Protein AF-A0A7V6BE80-F1 (afdb_monomer_lite)

pLDDT: mean 78.87, std 11.5, range [50.5, 94.31]

Radius of gyration: 25.07 Å; chains: 1; bounding box: 63×34×80 Å

Foldseek 3Di:
DPVVVVVVVVVVVCVVVVVVVVVVVVVVCCVVPPPVNVVLVVLLVVLLVVLQPPWQVVLLLLLVLLVCLVVVLVVCLVVQLVVVVVVDVDDSLVSSLVSSVVSSVVSVVVSVVVVVVCVVPVVPPPPQVPVGRVNSSVSSSSSSVSVVVVVCVSVDDDPQDPVNVVVVVVVCCVPPNDD

Sequence (179 aa):
MSAEVFSNLTKCLTEKSFLSSITALFDEINKVIGWFDLVVIVVIIIGIWRGKKRGMSLELLDLGQWLLIIFLGAATYKSLSYVIANIVPFGTMTLRIISYLLIASFIKLMVTISKNTIGGKIVEGDIFGFFEYYLGMIAGGLRFSCILIFAMAILNAPYYSQEELTKWQQLQQQNFGSI

Secondary structure (DSSP, 8-state):
--HHHHHHHHHHHHHHHHHHHHHHHHHHHHHHS-HHHHHHHHHHHHHHHHHHHH-HHHHHHHHHHHHHHHHHHHHHHHHHHHHHHTT----HHHHHHHHHHHHHHHHHHHHHHHHHHHHHHHTT--S-TTHHHHHHHHHHHHHHHHHHHHHHHHT------HHHHHHHHHHHHHHH---

Structure (mmCIF, N/CA/C/O backbone):
data_AF-A0A7V6BE80-F1
#
_entry.id   AF-A0A7V6BE80-F1
#
loop_
_atom_site.group_PDB
_atom_site.id
_atom_site.type_symbol
_atom_site.label_atom_id
_atom_site.label_alt_id
_atom_site.label_comp_id
_atom_site.label_asym_id
_atom_site.label_entity_id
_atom_site.label_seq_id
_atom_site.pdbx_PDB_ins_code
_atom_site.Cartn_x
_atom_site.Cartn_y
_atom_site.Cartn_z
_atom_site.occupancy
_atom_site.B_iso_or_equiv
_atom_site.auth_seq_id
_atom_site.auth_comp_id
_atom_site.auth_asym_id
_atom_site.auth_atom_id
_atom_site.pdbx_PDB_model_num
ATOM 1 N N . MET A 1 1 ? -21.496 21.648 -51.145 1.00 55.91 1 MET A N 1
ATOM 2 C CA . MET A 1 1 ? -21.843 21.656 -49.705 1.00 55.91 1 MET A CA 1
ATOM 3 C C . MET A 1 1 ? -22.683 20.426 -49.311 1.00 55.91 1 MET A C 1
ATOM 5 O O . MET A 1 1 ? -23.682 20.563 -48.626 1.00 55.91 1 MET A O 1
ATOM 9 N N . SER A 1 2 ? -22.316 19.216 -49.764 1.00 59.44 2 SER A N 1
ATOM 10 C CA . SER A 1 2 ? -23.088 17.975 -49.505 1.00 59.44 2 SER A CA 1
ATOM 11 C C . SER A 1 2 ? -22.212 16.788 -49.076 1.00 59.44 2 SER A C 1
ATOM 13 O O . SER A 1 2 ? -22.723 15.858 -48.463 1.00 59.44 2 SER A O 1
ATOM 15 N N . ALA A 1 3 ? -20.901 16.814 -49.354 1.00 60.53 3 ALA A N 1
ATOM 16 C CA . ALA A 1 3 ? -19.983 15.723 -49.010 1.00 60.53 3 ALA A CA 1
ATOM 17 C C . ALA A 1 3 ? -19.453 15.808 -47.562 1.00 60.53 3 ALA A C 1
ATOM 19 O O . ALA A 1 3 ? -19.334 14.788 -46.887 1.00 60.53 3 ALA A O 1
ATOM 20 N N . GLU A 1 4 ? -19.202 17.015 -47.040 1.00 64.31 4 GLU A N 1
ATOM 21 C CA . GLU A 1 4 ? -18.729 17.205 -45.655 1.00 64.31 4 GLU A CA 1
ATOM 22 C C . GLU A 1 4 ? -19.783 16.835 -44.606 1.00 64.31 4 GLU A C 1
ATOM 24 O O . GLU A 1 4 ? -19.457 16.247 -43.576 1.00 64.31 4 GLU A O 1
ATOM 29 N N . VAL A 1 5 ? -21.060 17.111 -44.883 1.00 67.19 5 VAL A N 1
ATOM 30 C 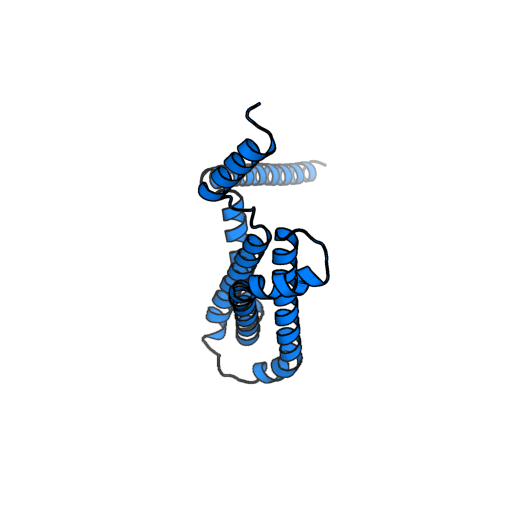CA . VAL A 1 5 ? -22.167 16.781 -43.971 1.00 67.19 5 VAL A CA 1
ATOM 31 C C . VAL A 1 5 ? -22.329 15.261 -43.842 1.00 67.19 5 VAL A C 1
ATOM 33 O O . VAL A 1 5 ? -22.541 14.756 -42.742 1.00 67.19 5 VAL A O 1
ATOM 36 N N . PHE A 1 6 ? -22.140 14.516 -44.936 1.00 57.84 6 PHE A N 1
ATOM 37 C CA . PHE A 1 6 ? -22.255 13.055 -44.946 1.00 57.84 6 PHE A CA 1
ATOM 38 C C . PHE A 1 6 ? -21.089 12.368 -44.212 1.00 57.84 6 PHE A C 1
ATOM 40 O O . PHE A 1 6 ? -21.309 11.405 -43.479 1.00 57.84 6 PHE A O 1
ATOM 47 N N . SER A 1 7 ? -19.871 12.909 -44.348 1.00 63.38 7 SER A N 1
ATOM 48 C CA . SER A 1 7 ? -18.665 12.481 -43.613 1.00 63.38 7 SER A CA 1
ATOM 49 C C . SER A 1 7 ? -18.804 12.681 -42.096 1.00 63.38 7 SER A C 1
ATOM 51 O O . SER A 1 7 ? -18.488 11.790 -41.305 1.00 63.38 7 SER A O 1
ATOM 53 N N . ASN A 1 8 ? -19.349 13.826 -41.675 1.00 61.31 8 ASN A N 1
ATOM 54 C CA . ASN A 1 8 ? -19.579 14.115 -40.259 1.00 61.31 8 ASN A CA 1
ATOM 55 C C . ASN A 1 8 ? -20.727 13.284 -39.662 1.00 61.31 8 ASN A C 1
ATOM 57 O O . ASN A 1 8 ? -20.633 12.852 -38.514 1.00 61.31 8 ASN A O 1
ATOM 61 N N . LEU A 1 9 ? -21.777 12.993 -40.439 1.00 56.75 9 LEU A N 1
ATOM 62 C CA . LEU A 1 9 ? -22.874 12.119 -40.009 1.00 56.75 9 LEU A CA 1
ATOM 63 C C . LEU A 1 9 ? -22.437 10.661 -39.860 1.00 56.75 9 LEU A C 1
ATOM 65 O O . LEU A 1 9 ? -22.805 10.029 -38.873 1.00 56.75 9 LEU A O 1
ATOM 69 N N . THR A 1 10 ? -21.625 10.138 -40.784 1.00 60.22 10 THR A N 1
ATOM 70 C CA . THR A 1 10 ? -21.087 8.774 -40.656 1.00 60.22 10 THR A CA 1
ATOM 71 C C . THR A 1 10 ? -20.193 8.657 -39.431 1.00 60.22 10 THR A C 1
ATOM 73 O O . THR A 1 10 ? -20.452 7.780 -38.620 1.00 60.22 10 THR A O 1
ATOM 76 N N . LYS A 1 11 ? -19.241 9.577 -39.210 1.00 59.97 11 LYS A N 1
ATOM 77 C CA . LYS A 1 11 ? -18.409 9.576 -37.988 1.00 59.97 11 LYS A CA 1
ATOM 78 C C . LYS A 1 11 ? -19.235 9.636 -36.699 1.00 59.97 11 LYS A C 1
ATOM 80 O O . LYS A 1 11 ? -18.963 8.877 -35.773 1.00 59.97 11 LYS A O 1
ATOM 85 N N . CYS A 1 12 ? -20.264 10.485 -36.652 1.00 56.19 12 CYS A N 1
ATOM 86 C CA . CYS A 1 12 ? -21.122 10.626 -35.474 1.00 56.19 12 CYS A CA 1
ATOM 87 C C . CYS A 1 12 ? -21.998 9.380 -35.220 1.00 56.19 12 CYS A C 1
ATOM 89 O O . CYS A 1 12 ? -22.251 9.023 -34.069 1.00 56.19 12 CYS A O 1
ATOM 91 N N . LEU A 1 13 ? -22.435 8.690 -36.280 1.00 59.41 13 LEU A N 1
ATOM 92 C CA . LEU A 1 13 ? -23.211 7.451 -36.176 1.00 59.41 13 LEU A CA 1
ATOM 93 C C . LEU A 1 13 ? -22.355 6.271 -35.707 1.00 59.41 13 LEU A C 1
ATOM 95 O O . LEU A 1 13 ? -22.808 5.528 -34.836 1.00 59.41 13 LEU A O 1
ATOM 99 N N . THR A 1 14 ? -21.123 6.124 -36.207 1.00 64.00 14 THR A N 1
ATOM 100 C CA . THR A 1 14 ? -20.215 5.063 -35.745 1.00 64.00 14 THR A CA 1
ATOM 101 C C . THR A 1 14 ? -19.771 5.287 -34.304 1.00 64.00 14 THR A C 1
ATOM 103 O O . THR A 1 14 ? -19.671 4.330 -33.547 1.00 64.00 14 THR A O 1
ATOM 106 N N . GLU A 1 15 ? -19.541 6.537 -33.893 1.00 66.62 15 GLU A N 1
ATOM 107 C CA . GLU A 1 15 ? -19.168 6.860 -32.513 1.00 66.62 15 GLU A CA 1
ATOM 108 C C . GLU A 1 15 ? -20.321 6.574 -31.541 1.00 66.62 15 GLU A C 1
ATOM 110 O O . GLU A 1 15 ? -20.121 5.890 -30.540 1.00 66.62 15 GLU A O 1
ATOM 115 N N . LYS A 1 16 ? -21.558 6.984 -31.861 1.00 61.59 16 LYS A N 1
ATOM 116 C CA . LYS A 1 16 ? -22.727 6.669 -31.020 1.00 61.59 16 LYS A CA 1
ATOM 117 C C . LYS A 1 16 ? -23.049 5.176 -30.975 1.00 61.59 16 LYS A C 1
ATOM 119 O O . LYS A 1 16 ? -23.357 4.668 -29.897 1.00 61.59 16 LYS A O 1
ATOM 124 N N . SER A 1 17 ? -22.965 4.459 -32.099 1.00 67.12 17 SER A N 1
ATOM 125 C CA . SER A 1 17 ? -23.229 3.014 -32.116 1.00 67.12 17 SER A CA 1
ATOM 126 C C . SER A 1 17 ? -22.159 2.245 -31.338 1.00 67.12 17 SER A C 1
ATOM 128 O O . SER A 1 17 ? -22.483 1.334 -30.575 1.00 67.12 17 SER A O 1
ATOM 130 N N . PHE A 1 18 ? -20.895 2.653 -31.460 1.00 71.25 18 PHE A N 1
ATOM 131 C CA . PHE A 1 18 ? -19.774 2.070 -30.730 1.00 71.25 18 PHE A CA 1
ATOM 132 C C . PHE A 1 18 ? -19.874 2.335 -29.225 1.00 71.25 18 PHE A C 1
ATOM 134 O O . PHE A 1 18 ? -19.768 1.398 -28.438 1.00 71.25 18 PHE A O 1
ATOM 141 N N . LEU A 1 19 ? -20.180 3.573 -28.821 1.00 68.50 19 LEU A N 1
ATOM 142 C CA . LEU A 1 19 ? -20.392 3.922 -27.415 1.00 68.50 19 LEU A CA 1
ATOM 143 C C . LEU A 1 19 ? -21.572 3.150 -26.811 1.00 68.50 19 LEU A C 1
ATOM 145 O O . LEU A 1 19 ? -21.432 2.615 -25.717 1.00 68.50 19 LEU A O 1
ATOM 149 N N . SER A 1 20 ? -22.686 3.006 -27.540 1.00 73.44 20 SER A N 1
ATOM 150 C CA . SER A 1 20 ? -23.841 2.222 -27.070 1.00 73.44 20 SER A CA 1
ATOM 151 C C . SER A 1 20 ? -23.534 0.724 -26.917 1.00 73.44 20 SER A C 1
ATOM 153 O O . SER A 1 20 ? -23.998 0.081 -25.975 1.00 73.44 20 SER A O 1
ATOM 155 N N . SER A 1 21 ? -22.687 0.180 -27.799 1.00 73.31 21 SER A N 1
ATOM 156 C CA . SER A 1 21 ? -22.240 -1.217 -27.744 1.00 73.31 21 SER A CA 1
ATOM 157 C C . SER A 1 21 ? -21.283 -1.446 -26.576 1.00 73.31 21 SER A C 1
ATOM 159 O O . SER A 1 21 ? -21.385 -2.461 -25.895 1.00 73.31 21 SER A O 1
ATOM 161 N N . ILE A 1 22 ? -20.398 -0.482 -26.296 1.00 72.44 22 ILE A N 1
ATOM 162 C CA . ILE A 1 22 ? -19.524 -0.504 -25.118 1.00 72.44 22 ILE A CA 1
ATOM 163 C C . ILE A 1 22 ? -20.345 -0.418 -23.836 1.00 72.44 22 ILE A C 1
ATOM 165 O O . ILE A 1 22 ? -20.069 -1.174 -22.913 1.00 72.44 22 ILE A O 1
ATOM 169 N N . THR A 1 23 ? -21.358 0.452 -23.761 1.00 73.75 23 THR A N 1
ATOM 170 C CA . THR A 1 23 ? -22.195 0.555 -22.556 1.00 73.75 23 THR A CA 1
ATOM 171 C C . THR A 1 23 ? -23.018 -0.705 -22.318 1.00 73.75 23 THR A C 1
ATOM 173 O O . THR A 1 23 ? -23.126 -1.128 -21.175 1.00 73.75 23 THR A O 1
ATOM 176 N N . ALA A 1 24 ? -23.536 -1.348 -23.371 1.00 75.06 24 ALA A N 1
ATOM 177 C CA . ALA A 1 24 ? -24.255 -2.617 -23.246 1.00 75.06 24 ALA A CA 1
ATOM 178 C C . ALA A 1 24 ? -23.327 -3.769 -22.811 1.00 75.06 24 ALA A C 1
ATOM 180 O O . ALA A 1 24 ? -23.681 -4.539 -21.923 1.00 75.06 24 ALA A O 1
ATOM 181 N N . LEU A 1 25 ? -22.109 -3.838 -23.369 1.00 70.69 25 LEU A N 1
ATOM 182 C CA . LEU A 1 25 ? -21.060 -4.758 -22.909 1.00 70.69 25 LEU A CA 1
ATOM 183 C C . LEU A 1 25 ? -20.677 -4.496 -21.450 1.00 70.69 25 LEU A C 1
ATOM 185 O O . LEU A 1 25 ? -20.509 -5.437 -20.683 1.00 70.69 25 LEU A O 1
ATOM 189 N N . PHE A 1 26 ? -20.551 -3.229 -21.056 1.00 70.50 26 PHE A N 1
ATOM 190 C CA . PHE A 1 26 ? -20.215 -2.847 -19.688 1.00 70.50 26 PHE A CA 1
ATOM 191 C C . PHE A 1 26 ? -21.315 -3.247 -18.701 1.00 70.50 26 PHE A C 1
ATOM 193 O O . PHE A 1 26 ? -20.993 -3.677 -17.600 1.00 70.50 26 PHE A O 1
ATOM 200 N N . ASP A 1 27 ? -22.588 -3.153 -19.088 1.00 73.50 27 ASP A N 1
ATOM 201 C CA . ASP A 1 27 ? -23.726 -3.495 -18.228 1.00 73.50 27 ASP A CA 1
ATOM 202 C C . ASP A 1 27 ? -23.910 -5.017 -18.077 1.00 73.50 27 ASP A C 1
ATOM 204 O O . ASP A 1 27 ? -24.158 -5.508 -16.975 1.00 73.50 27 ASP A O 1
ATOM 208 N N . GLU A 1 28 ? -23.686 -5.795 -19.145 1.00 72.81 28 GLU A N 1
ATOM 209 C CA . GLU A 1 28 ? -23.626 -7.261 -19.047 1.00 72.81 28 GLU A CA 1
ATOM 210 C C . GLU A 1 28 ? -22.441 -7.735 -18.204 1.00 72.81 28 GLU A C 1
ATOM 212 O O . GLU A 1 28 ? -22.601 -8.618 -17.356 1.00 72.81 28 GLU A O 1
ATOM 217 N N . ILE A 1 29 ? -21.267 -7.117 -18.380 1.00 64.81 29 ILE A N 1
ATOM 218 C CA . ILE A 1 29 ? -20.101 -7.400 -17.543 1.00 64.81 29 ILE A CA 1
ATOM 219 C C . ILE A 1 29 ? -20.409 -7.019 -16.096 1.00 64.81 29 ILE A C 1
ATOM 221 O O . ILE A 1 29 ? -20.212 -7.860 -15.236 1.00 64.81 29 ILE A O 1
ATOM 225 N N . ASN A 1 30 ? -20.978 -5.840 -15.814 1.00 69.44 30 ASN A N 1
ATOM 226 C CA . ASN A 1 30 ? -21.315 -5.391 -14.455 1.00 69.44 30 ASN A CA 1
ATOM 227 C C . ASN A 1 30 ? -22.291 -6.338 -13.726 1.00 69.44 30 ASN A C 1
ATOM 229 O O . ASN A 1 30 ? -22.276 -6.452 -12.499 1.00 69.44 30 ASN A O 1
ATOM 233 N N . LYS A 1 31 ? -23.148 -7.031 -14.485 1.00 69.31 31 LYS A N 1
ATOM 234 C CA . LYS A 1 31 ? -24.127 -7.988 -13.958 1.00 69.31 31 LYS A CA 1
ATOM 235 C C . LYS A 1 31 ? -23.503 -9.327 -13.545 1.00 69.31 31 LYS A C 1
ATOM 237 O O . LYS A 1 31 ? -24.048 -9.995 -12.669 1.00 69.31 31 LYS A O 1
ATOM 242 N N . VAL A 1 32 ? -22.384 -9.717 -14.159 1.00 70.62 32 VAL A N 1
ATOM 243 C CA . VAL A 1 32 ? -21.648 -10.966 -13.864 1.00 70.62 32 VAL A CA 1
ATOM 244 C C . VAL A 1 32 ? -20.433 -10.709 -12.961 1.00 70.62 32 VAL A C 1
ATOM 246 O O . VAL A 1 32 ? -20.145 -11.483 -12.053 1.00 70.62 32 VAL A O 1
ATOM 249 N N . ILE A 1 33 ? -19.745 -9.600 -13.205 1.00 68.06 33 ILE A N 1
ATOM 250 C CA . ILE A 1 33 ? -18.520 -9.091 -12.589 1.00 68.06 33 ILE A CA 1
ATOM 251 C C . ILE A 1 33 ? -18.896 -7.733 -12.007 1.00 68.06 33 ILE A C 1
ATOM 253 O O . ILE A 1 33 ? -19.091 -6.777 -12.747 1.00 68.06 33 ILE A O 1
ATOM 257 N N . GLY A 1 34 ? -19.032 -7.624 -10.685 1.00 81.88 34 GLY A N 1
ATOM 258 C CA . GLY A 1 34 ? -19.372 -6.336 -10.075 1.00 81.88 34 GLY A CA 1
ATOM 259 C C . GLY A 1 34 ? -18.378 -5.241 -10.489 1.00 81.88 34 GLY A C 1
ATOM 260 O O . GLY A 1 34 ? -17.195 -5.518 -10.679 1.00 81.88 34 GLY A O 1
ATOM 261 N N . TRP A 1 35 ? -18.833 -3.989 -10.592 1.00 81.25 35 TRP A N 1
ATOM 262 C CA . TRP A 1 35 ? -18.008 -2.834 -10.991 1.00 81.25 35 TRP A CA 1
ATOM 263 C C . TRP A 1 35 ? -16.629 -2.758 -10.302 1.00 81.25 35 TRP A C 1
ATOM 265 O O . TRP A 1 35 ? -15.662 -2.289 -10.900 1.00 81.25 35 TRP A O 1
ATOM 275 N N . PHE A 1 36 ? -16.522 -3.237 -9.058 1.00 81.06 36 PHE A N 1
ATOM 276 C CA . PHE A 1 36 ? -15.268 -3.323 -8.311 1.00 81.06 36 PHE A CA 1
ATOM 277 C C . PHE A 1 36 ? -14.245 -4.263 -8.968 1.00 81.06 36 PHE A C 1
ATOM 279 O O . PHE A 1 36 ? -13.077 -3.904 -9.093 1.00 81.06 36 PHE A O 1
ATOM 286 N N . ASP A 1 37 ? -14.675 -5.436 -9.432 1.00 85.12 37 ASP A N 1
ATOM 287 C CA . ASP A 1 37 ? -13.803 -6.419 -10.082 1.00 85.12 37 ASP A CA 1
ATOM 288 C C . ASP A 1 37 ? -13.313 -5.907 -11.450 1.00 85.12 37 ASP A C 1
ATOM 290 O O . ASP A 1 37 ? -12.140 -6.041 -11.800 1.00 85.12 37 ASP A O 1
ATOM 294 N N . LEU A 1 38 ? -14.152 -5.146 -12.165 1.00 86.06 38 LEU A N 1
ATOM 295 C CA . LEU A 1 38 ? -13.727 -4.433 -13.374 1.00 86.06 38 LEU A CA 1
ATOM 296 C C . LEU A 1 38 ? -12.603 -3.425 -13.081 1.00 86.06 38 LEU A C 1
ATOM 298 O O . LEU A 1 38 ? -11.612 -3.370 -13.814 1.00 86.06 38 LEU A O 1
ATOM 302 N N . VAL A 1 39 ? -12.717 -2.651 -11.995 1.00 87.31 39 VAL A N 1
ATOM 303 C CA . VAL A 1 39 ? -11.655 -1.724 -11.564 1.00 87.31 39 VAL A CA 1
ATOM 304 C C . VAL A 1 39 ? -10.369 -2.485 -11.237 1.00 87.31 39 VAL A C 1
ATOM 306 O O . VAL A 1 39 ? -9.295 -2.064 -11.668 1.00 87.31 39 VAL A O 1
ATOM 309 N N . VAL A 1 40 ? -10.460 -3.614 -10.531 1.00 87.75 40 VAL A N 1
ATOM 310 C CA . VAL A 1 40 ? -9.304 -4.465 -10.207 1.00 87.75 40 VAL A CA 1
ATOM 311 C C . VAL A 1 40 ? -8.589 -4.920 -11.481 1.00 87.75 40 VAL A C 1
ATOM 313 O O . VAL A 1 40 ? -7.375 -4.730 -11.600 1.00 87.75 40 VAL A O 1
ATOM 316 N N . ILE A 1 41 ? -9.328 -5.439 -12.464 1.00 89.31 41 ILE A N 1
ATOM 317 C CA . ILE A 1 41 ? -8.773 -5.895 -13.745 1.00 89.31 41 ILE A CA 1
ATOM 318 C C . ILE A 1 41 ? -8.070 -4.746 -14.478 1.00 89.31 41 ILE A C 1
ATOM 320 O O . ILE A 1 41 ? -6.918 -4.889 -14.895 1.00 89.31 41 ILE A O 1
ATOM 324 N N . VAL A 1 42 ? -8.722 -3.586 -14.600 1.00 91.00 42 VAL A N 1
ATOM 325 C CA . VAL A 1 42 ? -8.147 -2.408 -15.273 1.00 91.00 42 VAL A CA 1
ATOM 326 C C . VAL A 1 42 ? -6.853 -1.964 -14.592 1.00 91.00 42 VAL A C 1
ATOM 328 O O . VAL A 1 42 ? -5.849 -1.712 -15.262 1.00 91.00 42 VAL A O 1
ATOM 331 N N . VAL A 1 43 ? -6.841 -1.908 -13.261 1.00 90.69 43 VAL A N 1
ATOM 332 C CA . VAL A 1 43 ? -5.669 -1.501 -12.480 1.00 90.69 43 VAL A CA 1
ATOM 333 C C . VAL A 1 43 ? -4.507 -2.488 -12.655 1.00 90.69 43 VAL A C 1
ATOM 335 O O . VAL A 1 43 ? -3.363 -2.054 -12.819 1.00 90.69 43 VAL A O 1
ATOM 338 N N . ILE A 1 44 ? -4.777 -3.796 -12.702 1.00 90.56 44 ILE A N 1
ATOM 339 C CA . ILE A 1 44 ? -3.754 -4.824 -12.957 1.00 90.56 44 ILE A CA 1
ATOM 340 C C . ILE A 1 44 ? -3.187 -4.696 -14.377 1.00 90.56 44 ILE A C 1
ATOM 342 O O . ILE A 1 44 ? -1.966 -4.714 -14.545 1.00 90.56 44 ILE A O 1
ATOM 346 N N . ILE A 1 45 ? -4.036 -4.508 -15.395 1.00 91.19 45 ILE A N 1
ATOM 347 C CA . ILE A 1 45 ? -3.595 -4.325 -16.791 1.00 91.19 45 ILE A CA 1
ATOM 348 C C . ILE A 1 45 ? -2.687 -3.095 -16.912 1.00 91.19 45 ILE A C 1
ATOM 350 O O . ILE A 1 45 ? -1.617 -3.166 -17.526 1.00 91.19 45 ILE A O 1
ATOM 354 N N . ILE A 1 46 ? -3.066 -1.977 -16.282 1.00 90.12 46 ILE A N 1
ATOM 355 C CA . ILE A 1 46 ? -2.234 -0.767 -16.222 1.00 90.12 46 ILE A CA 1
ATOM 356 C C . ILE A 1 46 ? -0.890 -1.072 -15.548 1.00 90.12 46 ILE A C 1
ATOM 358 O O . ILE A 1 46 ? 0.153 -0.604 -16.015 1.00 90.12 46 ILE A O 1
ATOM 362 N N . GLY A 1 47 ? -0.895 -1.878 -14.484 1.00 86.50 47 GLY A N 1
ATOM 363 C CA . GLY A 1 47 ? 0.314 -2.300 -13.786 1.00 86.50 47 GLY A CA 1
ATOM 364 C C . GLY A 1 47 ? 1.272 -3.107 -14.652 1.00 86.50 47 GLY A C 1
ATOM 365 O O . GLY A 1 47 ? 2.460 -2.785 -14.709 1.00 86.50 47 GLY A O 1
ATOM 366 N N . ILE A 1 48 ? 0.756 -4.084 -15.396 1.00 87.62 48 ILE A N 1
ATOM 367 C CA . ILE A 1 48 ? 1.538 -4.892 -16.342 1.00 87.62 48 ILE A CA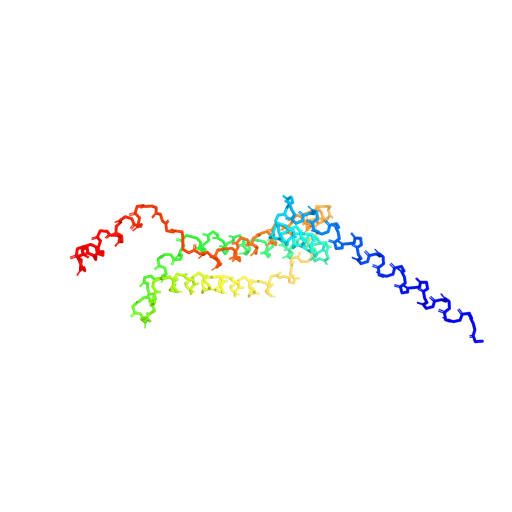 1
ATOM 368 C C . ILE A 1 48 ? 2.131 -3.999 -17.439 1.00 87.62 48 ILE A C 1
ATOM 370 O O . ILE A 1 48 ? 3.324 -4.079 -17.748 1.00 87.62 48 ILE A O 1
ATOM 374 N N . TRP A 1 49 ? 1.325 -3.094 -18.004 1.00 86.38 49 TRP A N 1
ATOM 375 C CA . TRP A 1 49 ? 1.780 -2.225 -19.089 1.00 86.38 49 TRP A CA 1
ATOM 376 C C . TRP A 1 49 ? 2.836 -1.213 -18.636 1.00 86.38 49 TRP A C 1
ATOM 378 O O . TRP A 1 49 ? 3.785 -0.924 -19.372 1.00 86.38 49 TRP A O 1
ATOM 388 N N . ARG A 1 50 ? 2.709 -0.698 -17.408 1.00 83.62 50 ARG A N 1
ATOM 389 C CA . ARG A 1 50 ? 3.711 0.181 -16.799 1.00 83.62 50 ARG A CA 1
ATOM 390 C C . ARG A 1 50 ? 4.998 -0.577 -16.467 1.00 83.62 50 ARG A C 1
ATOM 392 O O . ARG A 1 50 ? 6.074 -0.045 -16.741 1.00 83.62 50 ARG A O 1
ATOM 399 N N . GLY A 1 51 ? 4.888 -1.808 -15.957 1.00 81.38 51 GLY A N 1
ATOM 400 C CA . GLY A 1 51 ? 6.026 -2.673 -15.625 1.00 81.38 51 GLY A CA 1
ATOM 401 C C . GLY A 1 51 ? 6.923 -2.969 -16.828 1.00 81.38 51 GLY A C 1
ATOM 402 O O . GLY A 1 51 ? 8.146 -2.950 -16.714 1.00 81.38 51 GLY A O 1
ATOM 403 N N . LYS A 1 52 ? 6.334 -3.087 -18.025 1.00 80.75 52 LYS A N 1
ATOM 404 C CA . LYS A 1 52 ? 7.074 -3.243 -19.288 1.00 80.75 52 LYS A CA 1
ATOM 405 C C . LYS A 1 52 ? 8.055 -2.094 -19.588 1.00 80.75 52 LYS A C 1
ATOM 407 O O . LYS A 1 52 ? 9.039 -2.314 -20.284 1.00 80.75 52 LYS A O 1
ATOM 412 N N . LYS A 1 53 ? 7.790 -0.862 -19.131 1.00 74.25 53 LYS A N 1
ATOM 413 C CA . LYS A 1 53 ? 8.562 0.335 -19.533 1.00 74.25 53 LYS A CA 1
ATOM 414 C C . LYS A 1 53 ? 9.703 0.716 -18.583 1.00 74.25 53 LYS A C 1
ATOM 416 O O . LYS A 1 53 ? 10.494 1.579 -18.941 1.00 74.25 53 LYS A O 1
ATOM 421 N N . ARG A 1 54 ? 9.756 0.158 -17.368 1.00 69.50 54 ARG A N 1
ATOM 422 C CA . ARG A 1 54 ? 10.629 0.643 -16.279 1.00 69.50 54 ARG A CA 1
ATOM 423 C C . ARG A 1 54 ? 11.806 -0.273 -15.920 1.00 69.50 54 ARG A C 1
ATOM 425 O O . ARG A 1 54 ? 12.611 0.125 -15.084 1.00 69.50 54 ARG A O 1
ATOM 432 N N . GLY A 1 55 ? 11.933 -1.436 -16.563 1.00 69.44 55 GLY A N 1
ATOM 433 C CA . GLY A 1 55 ? 12.985 -2.420 -16.269 1.00 69.44 55 GLY A CA 1
ATOM 434 C C . GLY A 1 55 ? 12.744 -3.175 -14.954 1.00 69.44 55 GLY A C 1
ATOM 435 O O . GLY A 1 55 ? 12.017 -2.713 -14.069 1.00 69.44 55 GLY A O 1
ATOM 436 N N . MET A 1 56 ? 13.334 -4.364 -14.815 1.00 71.50 56 MET A N 1
ATOM 437 C CA . MET A 1 56 ? 13.045 -5.273 -13.694 1.00 71.50 56 MET A CA 1
ATOM 438 C C . MET A 1 56 ? 13.541 -4.737 -12.352 1.00 71.50 56 MET A C 1
ATOM 440 O O . MET A 1 56 ? 12.817 -4.791 -11.358 1.00 71.50 56 MET A O 1
ATOM 444 N N . SER A 1 57 ? 14.764 -4.211 -12.310 1.00 72.38 57 SER A N 1
ATOM 445 C CA . SER A 1 57 ? 15.425 -3.839 -11.056 1.00 72.38 57 SER A CA 1
ATOM 446 C C . SER A 1 57 ? 14.687 -2.733 -10.300 1.00 72.38 57 SER A C 1
ATOM 448 O O . SER A 1 57 ? 14.586 -2.764 -9.072 1.00 72.38 57 SER A O 1
ATOM 450 N N . LEU A 1 58 ? 14.112 -1.769 -11.023 1.00 75.69 58 LEU A N 1
ATOM 451 C CA . LEU A 1 58 ? 13.357 -0.676 -10.413 1.00 75.69 58 LEU A CA 1
ATOM 452 C C . LEU A 1 58 ? 11.974 -1.126 -9.929 1.00 75.69 58 LEU A C 1
ATOM 454 O O . LEU A 1 58 ? 11.546 -0.706 -8.845 1.00 75.69 58 LEU A O 1
ATOM 458 N N . GLU A 1 59 ? 11.297 -1.981 -10.701 1.00 81.75 59 GLU A N 1
ATOM 459 C CA . GLU A 1 59 ? 9.972 -2.500 -10.350 1.00 81.75 59 GLU A CA 1
ATOM 460 C C . GLU A 1 59 ? 10.034 -3.528 -9.215 1.00 81.75 59 GLU A C 1
ATOM 462 O O . GLU A 1 59 ? 9.182 -3.487 -8.332 1.00 81.75 59 GLU A O 1
ATOM 467 N N . LEU A 1 60 ? 11.062 -4.382 -9.149 1.00 81.81 60 LEU A N 1
ATOM 468 C CA . LEU A 1 60 ? 11.221 -5.353 -8.060 1.00 81.81 60 LEU A CA 1
ATOM 469 C C . LEU A 1 60 ? 11.440 -4.662 -6.708 1.00 81.81 60 LEU A C 1
ATOM 471 O O . LEU A 1 60 ? 10.868 -5.072 -5.699 1.00 81.81 60 LEU A O 1
ATOM 475 N N . LEU A 1 61 ? 12.215 -3.575 -6.689 1.00 82.88 61 LEU A N 1
ATOM 476 C CA . LEU A 1 61 ? 12.437 -2.789 -5.475 1.00 82.88 61 LEU A CA 1
ATOM 477 C C . LEU A 1 61 ? 11.150 -2.060 -5.045 1.00 82.88 61 LEU A C 1
ATOM 479 O O . LEU A 1 61 ? 10.834 -2.000 -3.860 1.00 82.88 61 LEU A O 1
ATOM 483 N N . ASP A 1 62 ? 10.362 -1.549 -6.002 1.00 86.44 62 ASP A N 1
ATOM 484 C CA . ASP A 1 62 ? 9.034 -0.987 -5.695 1.00 86.44 62 ASP A CA 1
ATOM 485 C C . ASP A 1 62 ? 8.062 -2.061 -5.180 1.00 86.44 62 ASP A C 1
ATOM 487 O O . ASP A 1 62 ? 7.315 -1.811 -4.236 1.00 86.44 62 ASP A O 1
ATOM 491 N N . LEU A 1 63 ? 8.065 -3.256 -5.768 1.00 89.06 63 LEU A N 1
ATOM 492 C CA . LEU A 1 63 ? 7.240 -4.375 -5.320 1.00 89.06 63 LEU A CA 1
ATOM 493 C C . LEU A 1 63 ? 7.610 -4.805 -3.900 1.00 89.06 63 LEU A C 1
ATOM 495 O O . LEU A 1 63 ? 6.724 -4.952 -3.060 1.00 89.06 63 LEU A O 1
ATOM 499 N N . GLY A 1 64 ? 8.907 -4.948 -3.614 1.00 88.75 64 GLY A N 1
ATOM 500 C CA . GLY A 1 64 ? 9.402 -5.285 -2.282 1.00 88.75 64 GLY A CA 1
ATOM 501 C C . GLY A 1 64 ? 8.963 -4.258 -1.241 1.00 88.75 64 GLY A C 1
ATOM 502 O O . GLY A 1 64 ? 8.499 -4.631 -0.168 1.00 88.75 64 GLY A O 1
ATOM 503 N N . GLN A 1 65 ? 9.007 -2.969 -1.588 1.00 91.06 65 GLN A N 1
ATOM 504 C CA . GLN A 1 65 ? 8.482 -1.902 -0.738 1.00 91.06 65 GLN A CA 1
ATOM 505 C C . GLN A 1 65 ? 6.988 -2.079 -0.443 1.00 91.06 65 GLN A C 1
ATOM 507 O O . GLN A 1 65 ? 6.584 -1.985 0.714 1.00 91.06 65 GLN A O 1
ATOM 512 N N . TRP A 1 66 ? 6.160 -2.316 -1.464 1.00 93.38 66 TRP A N 1
ATOM 513 C CA . TRP A 1 66 ? 4.714 -2.483 -1.279 1.00 93.38 66 TRP A CA 1
ATOM 514 C C . TRP A 1 66 ? 4.363 -3.734 -0.471 1.00 93.38 66 TRP A C 1
ATOM 516 O O . TRP A 1 66 ? 3.494 -3.662 0.396 1.00 93.38 66 TRP A O 1
ATOM 526 N N . LEU A 1 67 ? 5.073 -4.845 -0.680 1.00 92.31 67 LEU A N 1
ATOM 527 C CA . LEU A 1 67 ? 4.936 -6.034 0.162 1.00 92.31 67 LEU A CA 1
ATOM 528 C C . LEU A 1 67 ? 5.298 -5.724 1.616 1.00 92.31 67 LEU A C 1
ATOM 530 O O . LEU A 1 67 ? 4.536 -6.064 2.520 1.00 92.31 67 LEU A O 1
ATOM 534 N N . LEU A 1 68 ? 6.415 -5.031 1.849 1.00 92.75 68 LEU A N 1
ATOM 535 C CA . LEU A 1 68 ? 6.851 -4.646 3.192 1.00 92.75 68 LEU A CA 1
ATOM 536 C C . LEU A 1 68 ? 5.799 -3.762 3.875 1.00 92.75 68 LEU A C 1
ATOM 538 O O . LEU A 1 68 ? 5.479 -3.993 5.037 1.00 92.75 68 LEU A O 1
ATOM 542 N N . ILE A 1 69 ? 5.194 -2.817 3.148 1.00 92.25 69 ILE A N 1
ATOM 543 C CA . ILE A 1 69 ? 4.088 -1.994 3.660 1.00 92.25 69 ILE A CA 1
ATOM 544 C C . ILE A 1 69 ? 2.910 -2.863 4.112 1.00 92.25 69 ILE A C 1
ATOM 546 O O . ILE A 1 69 ? 2.398 -2.647 5.208 1.00 92.25 69 ILE A O 1
ATOM 550 N N . ILE A 1 70 ? 2.492 -3.852 3.317 1.00 91.25 70 ILE A N 1
ATOM 551 C CA . ILE A 1 70 ? 1.368 -4.726 3.681 1.00 91.25 70 ILE A CA 1
ATOM 552 C C . ILE A 1 70 ? 1.709 -5.560 4.917 1.00 91.25 70 ILE A C 1
ATOM 554 O O . ILE A 1 70 ? 0.963 -5.524 5.894 1.00 91.25 70 ILE A O 1
ATOM 558 N N . PHE A 1 71 ? 2.833 -6.279 4.898 1.00 92.38 71 PHE A N 1
ATOM 559 C CA . PHE A 1 71 ? 3.209 -7.184 5.985 1.00 92.38 71 PHE A CA 1
ATOM 560 C C . PHE A 1 71 ? 3.511 -6.437 7.284 1.00 92.38 71 PHE A C 1
ATOM 562 O O . PHE A 1 71 ? 2.964 -6.769 8.336 1.00 92.38 71 PHE A O 1
ATOM 569 N N . LEU A 1 72 ? 4.351 -5.402 7.222 1.00 91.44 72 LEU A N 1
ATOM 570 C CA . LEU A 1 72 ? 4.731 -4.641 8.407 1.00 91.44 72 LEU A CA 1
ATOM 571 C C . LEU A 1 72 ? 3.562 -3.797 8.908 1.00 91.44 72 LEU A C 1
ATOM 573 O O . LEU A 1 72 ? 3.332 -3.734 10.114 1.00 91.44 72 LEU A O 1
ATOM 577 N N . GLY A 1 73 ? 2.787 -3.210 7.993 1.00 87.44 73 GLY A N 1
ATOM 578 C CA . GLY A 1 73 ? 1.562 -2.500 8.323 1.00 87.44 73 GLY A CA 1
ATOM 579 C C . GLY A 1 73 ? 0.588 -3.401 9.075 1.00 87.44 73 GLY A C 1
ATOM 580 O O . GLY A 1 73 ? 0.143 -3.016 10.149 1.00 87.44 73 GLY A O 1
ATOM 581 N N . ALA A 1 74 ? 0.330 -4.618 8.584 1.00 87.31 74 ALA A N 1
ATOM 582 C CA . ALA A 1 74 ? -0.550 -5.592 9.234 1.00 87.31 74 ALA A CA 1
ATOM 583 C C . ALA A 1 74 ? -0.011 -6.110 10.582 1.00 87.31 74 ALA A C 1
ATOM 585 O O . ALA A 1 74 ? -0.792 -6.375 11.490 1.00 87.31 74 ALA A O 1
ATOM 586 N N . ALA A 1 75 ? 1.305 -6.228 10.757 1.00 89.31 75 ALA A N 1
ATOM 587 C CA . ALA A 1 75 ? 1.879 -6.684 12.024 1.00 89.31 75 ALA A CA 1
ATOM 588 C C . ALA A 1 75 ? 1.907 -5.585 13.104 1.00 89.31 75 ALA A C 1
ATOM 590 O O . ALA A 1 75 ? 1.710 -5.863 14.287 1.00 89.31 75 ALA A O 1
ATOM 591 N N . THR A 1 76 ? 2.159 -4.331 12.717 1.00 88.44 76 THR A N 1
ATOM 592 C CA . THR A 1 76 ? 2.532 -3.266 13.668 1.00 88.44 76 THR A CA 1
ATOM 593 C C . THR A 1 76 ? 1.445 -2.222 13.922 1.00 88.44 76 THR A C 1
ATOM 595 O O . THR A 1 76 ? 1.531 -1.514 14.930 1.00 88.44 76 THR A O 1
ATOM 598 N N . TYR A 1 77 ? 0.381 -2.154 13.105 1.00 85.44 77 TYR A N 1
ATOM 599 C CA . TYR A 1 77 ? -0.664 -1.126 13.250 1.00 85.44 77 TYR A CA 1
ATOM 600 C C . TYR A 1 77 ? -1.286 -1.088 14.653 1.00 85.44 77 TYR A C 1
ATOM 602 O O . TYR A 1 77 ? -1.548 -0.011 15.189 1.00 85.44 77 TYR A O 1
ATOM 610 N N . LYS A 1 78 ? -1.499 -2.259 15.272 1.00 84.62 78 LYS A N 1
ATOM 611 C CA . LYS A 1 78 ? -2.118 -2.359 16.597 1.00 84.62 78 LYS A CA 1
ATOM 612 C C . LYS A 1 78 ? -1.212 -1.765 17.675 1.00 84.62 78 LYS A C 1
ATOM 614 O O . LYS A 1 78 ? -1.672 -0.942 18.459 1.00 84.62 78 LYS A O 1
ATOM 619 N N . SER A 1 79 ? 0.066 -2.146 17.682 1.00 89.81 79 SER A N 1
ATOM 620 C CA . SER A 1 79 ? 1.048 -1.650 18.655 1.00 89.81 79 SER A CA 1
ATOM 621 C C . SER A 1 79 ? 1.220 -0.135 18.544 1.00 89.81 79 SER A C 1
ATOM 623 O O . SER A 1 79 ? 1.112 0.571 19.546 1.00 89.81 79 SER A O 1
ATOM 625 N N . LEU A 1 80 ? 1.373 0.374 17.319 1.00 87.69 80 LEU A N 1
ATOM 626 C CA . LEU A 1 80 ? 1.566 1.801 17.085 1.00 87.69 80 LEU A CA 1
ATOM 627 C C . LEU A 1 80 ? 0.338 2.626 17.503 1.00 87.69 80 LEU A C 1
ATOM 629 O O . LEU A 1 80 ? 0.491 3.693 18.094 1.00 87.69 80 LEU A O 1
ATOM 633 N N . SER A 1 81 ? -0.877 2.105 17.293 1.00 86.94 81 SER A N 1
ATOM 634 C CA . SER A 1 81 ? -2.105 2.819 17.665 1.00 86.94 81 SER A CA 1
ATOM 635 C C . SER A 1 81 ? -2.227 3.101 19.165 1.00 86.94 81 SER A C 1
ATOM 637 O O . SER A 1 81 ? -2.727 4.161 19.536 1.00 86.94 81 SER A O 1
ATOM 639 N N . TYR A 1 82 ? -1.714 2.218 20.031 1.00 86.25 82 TYR A N 1
ATOM 640 C CA . TYR A 1 82 ? -1.709 2.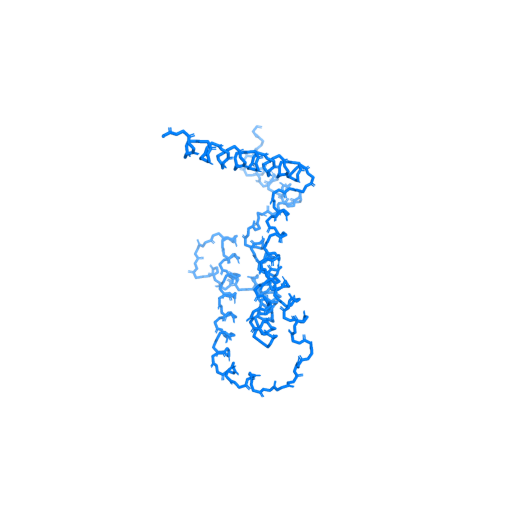443 21.481 1.00 86.25 82 TYR A CA 1
ATOM 641 C C . TYR A 1 82 ? -0.754 3.559 21.897 1.00 86.25 82 TYR A C 1
ATOM 643 O O . TYR A 1 82 ? -1.061 4.318 22.811 1.00 86.25 82 TYR A O 1
ATOM 651 N N . VAL A 1 83 ? 0.389 3.685 21.217 1.00 90.12 83 VAL A N 1
ATOM 652 C CA . VAL A 1 83 ? 1.349 4.762 21.488 1.00 90.12 83 VAL A CA 1
ATOM 653 C C . VAL A 1 83 ? 0.742 6.112 21.105 1.00 90.12 83 VAL A C 1
ATOM 655 O O . VAL A 1 83 ? 0.816 7.059 21.885 1.00 90.12 83 VAL A O 1
ATOM 658 N N . ILE A 1 84 ? 0.080 6.188 19.945 1.00 88.38 84 ILE A N 1
ATOM 659 C CA . ILE A 1 84 ? -0.546 7.426 19.454 1.00 88.38 84 ILE A CA 1
ATOM 660 C C . ILE A 1 84 ? -1.767 7.820 20.302 1.00 88.38 84 ILE A C 1
ATOM 662 O O . ILE A 1 84 ? -2.000 9.011 20.513 1.00 88.38 84 ILE A O 1
ATOM 666 N N . ALA A 1 85 ? -2.511 6.847 20.842 1.00 88.94 85 ALA A N 1
ATOM 667 C CA . ALA A 1 85 ? -3.690 7.099 21.676 1.00 88.94 85 ALA A CA 1
ATOM 668 C C . ALA A 1 85 ? -3.397 7.956 22.923 1.00 88.94 85 ALA A C 1
ATOM 670 O O . ALA A 1 85 ? -4.283 8.662 23.394 1.00 88.94 85 ALA A O 1
ATOM 671 N N . ASN A 1 86 ? -2.161 7.935 23.435 1.00 87.50 86 ASN A N 1
ATOM 672 C CA . ASN A 1 86 ? -1.760 8.752 24.587 1.00 87.50 86 ASN A CA 1
ATOM 673 C C . ASN A 1 86 ? -1.482 10.221 24.231 1.00 87.50 86 ASN A C 1
ATOM 675 O O . ASN A 1 86 ? -1.380 11.058 25.122 1.00 87.50 86 ASN A O 1
ATOM 679 N N . ILE A 1 87 ? -1.317 10.532 22.942 1.00 89.06 87 ILE A N 1
ATOM 680 C CA . ILE A 1 87 ? -0.948 11.867 22.452 1.00 89.06 87 ILE A CA 1
ATOM 681 C C . ILE A 1 87 ? -2.172 12.575 21.868 1.00 89.06 87 ILE A C 1
ATOM 683 O O . ILE A 1 87 ? -2.303 13.791 22.002 1.00 89.06 87 ILE A O 1
ATOM 687 N N . VAL A 1 88 ? -3.067 11.828 21.211 1.00 88.94 88 VAL A N 1
ATOM 688 C CA . VAL A 1 88 ? -4.186 12.405 20.461 1.00 88.94 88 VAL A CA 1
ATOM 689 C C . VAL A 1 88 ? -5.513 11.741 20.844 1.00 88.94 88 VAL A C 1
ATOM 691 O O . VAL A 1 88 ? -5.645 10.525 20.681 1.00 88.94 88 VAL A O 1
ATOM 694 N N . PRO A 1 89 ? -6.531 12.508 21.282 1.00 84.44 89 PRO A N 1
ATOM 695 C CA . PRO A 1 89 ? -7.822 11.973 21.717 1.00 84.44 89 PRO A CA 1
ATOM 696 C C . PRO A 1 89 ? -8.754 11.678 20.526 1.00 84.44 89 PRO A C 1
ATOM 698 O O . PRO A 1 89 ? -9.858 12.211 20.432 1.00 84.44 89 PRO A O 1
ATOM 701 N N . PHE A 1 90 ? -8.312 10.845 19.582 1.00 83.75 90 PHE A N 1
ATOM 702 C CA . PHE A 1 90 ? -9.149 10.374 18.475 1.00 83.75 90 PHE A CA 1
ATOM 703 C C . PHE A 1 90 ? -9.782 9.010 18.769 1.00 83.75 90 PHE A C 1
ATOM 705 O O . PHE A 1 90 ? -9.298 8.232 19.588 1.00 83.75 90 PHE A O 1
ATOM 712 N N . GLY A 1 91 ? -10.863 8.697 18.047 1.00 81.81 91 GLY A N 1
ATOM 713 C CA . GLY A 1 91 ? -11.489 7.378 18.090 1.00 81.81 91 GLY A CA 1
ATOM 714 C C . GLY A 1 91 ? -10.514 6.264 17.693 1.00 81.81 91 GLY A C 1
ATOM 715 O O . GLY A 1 91 ? -9.653 6.435 16.826 1.00 81.81 91 GLY A O 1
ATOM 716 N N . THR A 1 92 ? -10.675 5.090 18.303 1.00 79.69 92 THR A N 1
ATOM 717 C CA . THR A 1 92 ? -9.782 3.933 18.115 1.00 79.69 92 THR A CA 1
ATOM 718 C C . THR A 1 92 ? -9.689 3.469 16.657 1.00 79.69 92 THR A C 1
ATOM 720 O O . THR A 1 92 ? -8.629 3.019 16.227 1.00 79.69 92 THR A O 1
ATOM 723 N N . MET A 1 93 ? -10.765 3.612 15.875 1.00 81.06 93 MET A N 1
ATOM 724 C CA . MET A 1 93 ? -10.781 3.289 14.441 1.00 81.06 93 MET A CA 1
ATOM 725 C C . MET A 1 93 ? -9.888 4.239 13.637 1.00 81.06 93 MET A C 1
ATOM 727 O O . MET A 1 93 ? -9.002 3.790 12.910 1.00 81.06 93 MET A O 1
ATOM 731 N N . THR A 1 94 ? -10.059 5.549 13.827 1.00 84.88 94 THR A N 1
ATOM 732 C CA . THR A 1 94 ? -9.257 6.576 13.152 1.00 84.88 94 THR A CA 1
ATOM 733 C C . THR A 1 94 ? -7.777 6.434 13.502 1.00 84.88 94 THR A C 1
ATOM 735 O O . THR A 1 94 ? -6.926 6.507 12.619 1.00 84.88 94 THR A O 1
ATOM 738 N N . LEU A 1 95 ? -7.456 6.143 14.768 1.00 87.62 95 LEU A N 1
ATOM 739 C CA . LEU A 1 95 ? -6.078 5.917 15.215 1.00 87.62 95 LEU A CA 1
ATOM 740 C C . LEU A 1 95 ? -5.412 4.721 14.525 1.00 87.62 95 LEU A C 1
ATOM 742 O O . LEU A 1 95 ? -4.232 4.800 14.183 1.00 87.62 95 LEU A O 1
ATOM 746 N N . ARG A 1 96 ? -6.139 3.624 14.277 1.00 87.38 96 ARG A N 1
ATOM 747 C CA . ARG A 1 96 ? -5.608 2.473 13.522 1.00 87.38 96 ARG A CA 1
ATOM 748 C C . ARG A 1 96 ? -5.304 2.837 12.069 1.00 87.38 96 ARG A C 1
ATOM 750 O O . ARG A 1 96 ? -4.230 2.483 11.586 1.00 87.38 96 ARG A O 1
ATOM 757 N N . ILE A 1 97 ? -6.193 3.580 11.404 1.00 88.81 97 ILE A N 1
ATOM 758 C CA . ILE A 1 97 ? -5.978 4.048 10.023 1.00 88.81 97 ILE A CA 1
ATOM 759 C C . ILE A 1 97 ? -4.765 4.987 9.967 1.00 88.81 97 ILE A C 1
ATOM 761 O O . ILE A 1 97 ? -3.865 4.779 9.156 1.00 88.81 97 ILE A O 1
ATOM 765 N N . ILE A 1 98 ? -4.691 5.969 10.873 1.00 90.12 98 ILE A N 1
ATOM 766 C CA . ILE A 1 98 ? -3.558 6.903 10.967 1.00 90.12 98 ILE A CA 1
ATOM 767 C C . ILE A 1 98 ? -2.245 6.148 11.204 1.00 90.12 98 ILE A C 1
ATOM 769 O O . ILE A 1 98 ? -1.251 6.431 10.541 1.00 90.12 98 ILE A O 1
ATOM 773 N N . SER A 1 99 ? -2.239 5.161 12.105 1.00 90.25 99 SER A N 1
ATOM 774 C CA . SER A 1 99 ? -1.049 4.352 12.402 1.00 90.25 99 SER A CA 1
ATOM 775 C C . SER A 1 99 ? -0.564 3.600 11.165 1.00 90.25 99 SER A C 1
ATOM 777 O O . SER A 1 99 ? 0.621 3.630 10.840 1.00 90.25 99 SER A O 1
ATOM 779 N N . TYR A 1 100 ? -1.489 2.966 10.443 1.00 90.62 100 TYR A N 1
ATOM 780 C CA . TYR A 1 100 ? -1.186 2.238 9.215 1.00 90.62 100 TYR A CA 1
ATOM 781 C C . TYR A 1 100 ? -0.629 3.163 8.119 1.00 90.62 100 TYR A C 1
ATOM 783 O O . TYR A 1 100 ? 0.379 2.841 7.489 1.00 90.62 100 TYR A O 1
ATOM 791 N N . LEU A 1 101 ? -1.218 4.352 7.944 1.00 92.25 101 LEU A N 1
ATOM 792 C CA . LEU A 1 101 ? -0.721 5.372 7.014 1.00 92.25 101 LEU A CA 1
ATOM 793 C C . LEU A 1 101 ? 0.665 5.899 7.400 1.00 92.25 101 LEU A C 1
ATOM 795 O O . LEU A 1 101 ? 1.501 6.117 6.522 1.00 92.25 101 LEU A O 1
ATOM 799 N N . LEU A 1 102 ? 0.931 6.079 8.694 1.00 92.56 102 LEU A N 1
ATOM 800 C CA . LEU A 1 102 ? 2.223 6.545 9.193 1.00 92.56 102 LEU A CA 1
ATOM 801 C C . LEU A 1 102 ? 3.320 5.513 8.901 1.00 92.56 102 LEU A C 1
ATOM 803 O O . LEU A 1 102 ? 4.363 5.877 8.362 1.00 92.56 102 LEU A O 1
ATOM 807 N N . ILE A 1 103 ? 3.056 4.226 9.152 1.00 91.94 103 ILE A N 1
ATOM 808 C CA . ILE A 1 103 ? 3.975 3.123 8.820 1.00 91.94 103 ILE A CA 1
ATOM 809 C C . ILE A 1 103 ? 4.233 3.070 7.311 1.00 91.94 103 ILE A C 1
ATOM 811 O O . ILE A 1 103 ? 5.384 3.012 6.879 1.00 91.94 103 ILE A O 1
ATOM 815 N N . ALA A 1 104 ? 3.174 3.135 6.500 1.00 92.19 104 ALA A N 1
ATOM 816 C CA . ALA A 1 104 ? 3.291 3.107 5.046 1.00 92.19 104 ALA A CA 1
ATOM 817 C C . ALA A 1 104 ? 4.122 4.285 4.512 1.00 92.19 104 ALA A C 1
ATOM 819 O O . ALA A 1 104 ? 4.989 4.101 3.654 1.00 92.19 104 ALA A O 1
ATOM 820 N N . SER A 1 105 ? 3.893 5.485 5.053 1.00 93.81 105 SER A N 1
ATOM 821 C CA . SER A 1 105 ? 4.659 6.692 4.739 1.00 93.81 105 SER A CA 1
ATOM 822 C C . SER A 1 105 ? 6.129 6.544 5.135 1.00 93.81 105 SER A C 1
ATOM 824 O O . SER A 1 105 ? 7.014 6.787 4.316 1.00 93.81 105 SER A O 1
ATOM 826 N N . PHE A 1 106 ? 6.397 6.054 6.348 1.00 94.31 106 PHE A N 1
ATOM 827 C CA . PHE A 1 106 ? 7.748 5.837 6.858 1.00 94.31 106 PHE A CA 1
ATOM 828 C C . PHE A 1 106 ? 8.546 4.848 5.995 1.00 94.31 106 PHE A C 1
ATOM 830 O O . PHE A 1 106 ? 9.648 5.170 5.553 1.00 94.31 106 PHE A O 1
ATOM 837 N N . ILE A 1 107 ? 7.973 3.682 5.675 1.00 92.75 107 ILE A N 1
ATOM 838 C CA . ILE A 1 107 ? 8.613 2.682 4.804 1.00 92.75 107 ILE A CA 1
ATOM 839 C C . ILE A 1 107 ? 8.862 3.263 3.413 1.00 92.75 107 ILE A C 1
ATOM 841 O O . ILE A 1 107 ? 9.952 3.113 2.861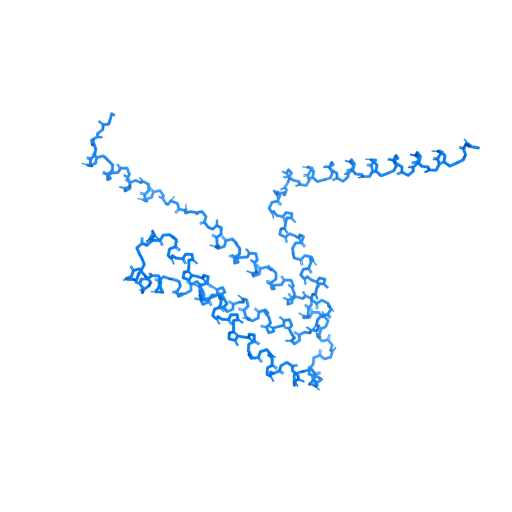 1.00 92.75 107 ILE A O 1
ATOM 845 N N . LYS A 1 108 ? 7.863 3.943 2.836 1.00 91.12 108 LYS A N 1
ATOM 846 C CA . LYS A 1 108 ? 7.989 4.554 1.511 1.00 91.12 108 LYS A CA 1
ATOM 847 C C . LYS A 1 108 ? 9.107 5.586 1.479 1.00 91.12 108 LYS A C 1
ATOM 849 O O . LYS A 1 108 ? 9.861 5.617 0.509 1.00 91.12 108 LYS A O 1
ATOM 854 N N . LEU A 1 109 ? 9.233 6.399 2.522 1.00 92.75 109 LEU A N 1
ATOM 855 C CA . LEU A 1 109 ? 10.287 7.397 2.640 1.00 92.75 109 LEU A CA 1
ATOM 856 C C . LEU A 1 109 ? 11.661 6.724 2.753 1.00 92.75 109 LEU A C 1
ATOM 858 O O . LEU A 1 109 ? 12.550 7.053 1.970 1.00 92.75 109 LEU A O 1
ATOM 862 N N . MET A 1 110 ? 11.805 5.731 3.636 1.00 90.88 110 MET A N 1
ATOM 863 C CA . MET A 1 110 ? 13.043 4.957 3.791 1.00 90.88 110 MET A CA 1
ATOM 864 C C . MET A 1 110 ? 13.495 4.336 2.465 1.00 90.88 110 MET A C 1
ATOM 866 O O . MET A 1 110 ? 14.626 4.553 2.032 1.00 90.88 110 MET A O 1
ATOM 870 N N . VAL A 1 111 ? 12.593 3.637 1.768 1.00 88.56 111 VAL A N 1
ATOM 871 C CA . VAL A 1 111 ? 12.928 3.006 0.488 1.00 88.56 111 VAL A CA 1
ATOM 872 C C . VAL A 1 111 ? 13.200 4.039 -0.599 1.00 88.56 111 VAL A C 1
ATOM 874 O O . VAL A 1 111 ? 14.116 3.835 -1.384 1.00 88.56 111 VAL A O 1
ATOM 877 N N . THR A 1 112 ? 12.475 5.159 -0.646 1.00 88.12 112 THR A N 1
ATOM 878 C CA . THR A 1 112 ? 12.723 6.225 -1.637 1.00 88.12 112 THR A CA 1
ATOM 879 C C . THR A 1 112 ? 14.125 6.819 -1.484 1.00 88.12 112 THR A C 1
ATOM 881 O O . THR A 1 112 ? 14.796 7.062 -2.485 1.00 88.12 112 THR A O 1
ATOM 884 N N . ILE A 1 113 ? 14.603 6.998 -0.248 1.00 88.25 113 ILE A N 1
ATOM 885 C CA . ILE A 1 113 ? 15.975 7.455 0.009 1.00 88.25 113 ILE A CA 1
ATOM 886 C C . ILE A 1 113 ? 16.987 6.414 -0.489 1.00 88.25 113 ILE A C 1
ATOM 888 O O . ILE A 1 113 ? 17.901 6.767 -1.232 1.00 88.25 113 ILE A O 1
ATOM 892 N N . SER A 1 114 ? 16.804 5.128 -0.164 1.00 84.88 114 SER A N 1
ATOM 893 C CA . SER A 1 114 ? 17.669 4.046 -0.674 1.00 84.88 114 SER A CA 1
ATOM 894 C C . SER A 1 114 ? 17.647 3.964 -2.208 1.00 84.88 114 SER A C 1
ATOM 896 O O . SER A 1 114 ? 18.694 3.833 -2.840 1.00 84.88 114 SER A O 1
ATOM 898 N N . LYS A 1 115 ? 16.452 4.153 -2.781 1.00 80.44 115 LYS A N 1
ATOM 899 C CA . LYS A 1 115 ? 16.127 4.556 -4.156 1.00 80.44 115 LYS A CA 1
ATOM 900 C C . LYS A 1 115 ? 17.209 5.360 -4.838 1.00 80.44 115 LYS A C 1
ATOM 902 O O . LYS A 1 115 ? 17.892 4.923 -5.763 1.00 80.44 115 LYS A O 1
ATOM 907 N N . ASN A 1 116 ? 17.305 6.579 -4.336 1.00 79.62 116 ASN A N 1
ATOM 908 C CA . ASN A 1 116 ? 18.077 7.642 -4.946 1.00 79.62 116 ASN A CA 1
ATOM 909 C C . ASN A 1 116 ? 19.585 7.391 -4.823 1.00 79.62 116 ASN A C 1
ATOM 911 O O . ASN A 1 116 ? 20.339 7.830 -5.684 1.00 79.62 116 ASN A O 1
ATOM 915 N N . THR A 1 117 ? 20.022 6.638 -3.810 1.00 76.88 117 THR A N 1
ATOM 916 C CA . THR A 1 117 ? 21.441 6.316 -3.598 1.00 76.88 117 THR A CA 1
ATOM 917 C C . THR A 1 117 ? 21.911 5.110 -4.418 1.00 76.88 117 THR A C 1
ATOM 919 O O . THR A 1 117 ? 23.048 5.082 -4.885 1.00 76.88 117 THR A O 1
ATOM 922 N N . ILE A 1 118 ? 21.058 4.095 -4.587 1.00 67.62 118 ILE A N 1
ATOM 923 C CA . ILE A 1 118 ? 21.441 2.787 -5.146 1.00 67.62 118 ILE A CA 1
ATOM 924 C C . ILE A 1 118 ? 20.986 2.635 -6.609 1.00 67.62 118 ILE A C 1
ATOM 926 O O . ILE A 1 118 ? 21.637 1.946 -7.395 1.00 67.62 118 ILE A O 1
ATOM 930 N N . GLY A 1 119 ? 19.906 3.315 -7.010 1.00 59.91 119 GLY A N 1
ATOM 931 C CA . GLY A 1 119 ? 19.296 3.183 -8.336 1.00 59.91 119 GLY A CA 1
ATOM 932 C C . GLY A 1 119 ? 20.230 3.522 -9.499 1.00 59.91 119 GLY A C 1
ATOM 933 O O . GLY A 1 119 ? 20.111 2.913 -10.555 1.00 59.91 119 GLY A O 1
ATOM 934 N N . GLY A 1 120 ? 21.203 4.415 -9.292 1.00 62.00 120 GLY A N 1
ATOM 935 C CA . GLY A 1 120 ? 22.217 4.728 -10.304 1.00 62.00 120 GLY A CA 1
ATOM 936 C C . GLY A 1 120 ? 23.234 3.607 -10.546 1.00 62.00 120 GLY A C 1
ATOM 937 O O . GLY A 1 120 ? 23.791 3.534 -11.630 1.00 62.00 120 GLY A O 1
ATOM 938 N N . LYS A 1 121 ? 23.457 2.715 -9.569 1.00 58.12 121 LYS A N 1
ATOM 939 C CA . LYS A 1 121 ? 24.480 1.654 -9.638 1.00 58.12 121 LYS A CA 1
ATOM 940 C C . LYS A 1 121 ? 23.932 0.288 -10.057 1.00 58.12 121 LYS A C 1
ATOM 942 O O . LYS A 1 121 ? 24.686 -0.544 -10.541 1.00 58.12 121 LYS A O 1
ATOM 947 N N . ILE A 1 122 ? 22.633 0.037 -9.869 1.00 57.41 122 ILE A N 1
ATOM 948 C CA . ILE A 1 122 ? 22.007 -1.251 -10.232 1.00 57.41 122 ILE A CA 1
ATOM 949 C C . ILE A 1 122 ? 21.709 -1.341 -11.739 1.00 57.41 122 ILE A C 1
ATOM 951 O O . ILE A 1 122 ? 21.621 -2.440 -12.274 1.00 57.41 122 ILE A O 1
ATOM 955 N N . VAL A 1 123 ? 21.593 -0.207 -12.436 1.00 55.09 123 VAL A N 1
ATOM 956 C CA . VAL A 1 123 ? 21.316 -0.167 -13.885 1.00 55.09 123 VAL A CA 1
ATOM 957 C C . VAL A 1 123 ? 22.518 -0.624 -14.731 1.00 55.09 123 VAL A C 1
ATOM 959 O O . VAL A 1 123 ? 22.319 -1.071 -15.852 1.00 55.09 123 VAL A O 1
ATOM 962 N N . GLU A 1 124 ? 23.744 -0.588 -14.198 1.00 54.97 124 GLU A N 1
ATOM 963 C CA . GLU A 1 124 ? 24.953 -1.059 -14.906 1.00 54.97 124 GLU A CA 1
ATOM 964 C C . GLU A 1 124 ? 25.237 -2.561 -14.727 1.00 54.97 124 GLU A C 1
ATOM 966 O O . GLU A 1 124 ? 26.090 -3.118 -15.414 1.00 54.97 124 GLU A O 1
ATOM 971 N N . GLY A 1 125 ? 24.542 -3.236 -13.807 1.00 57.00 125 GLY A N 1
ATOM 972 C CA . GLY A 1 125 ? 24.709 -4.668 -13.588 1.00 57.00 125 GLY A CA 1
ATOM 973 C C . GLY A 1 125 ? 23.863 -5.473 -14.568 1.00 57.00 125 GLY A C 1
ATOM 974 O O . GLY A 1 125 ? 22.665 -5.631 -14.347 1.00 57.00 125 GLY A O 1
ATOM 975 N N . ASP A 1 126 ? 24.498 -6.044 -15.589 1.00 59.66 126 ASP A N 1
ATOM 976 C CA . ASP A 1 126 ? 23.928 -6.904 -16.645 1.00 59.66 126 ASP A CA 1
ATOM 977 C C . ASP A 1 126 ? 23.417 -8.280 -16.124 1.00 59.66 126 ASP A C 1
ATOM 979 O O . ASP A 1 126 ? 23.579 -9.330 -16.742 1.00 59.66 126 ASP A O 1
ATOM 983 N N . ILE A 1 127 ? 22.833 -8.317 -14.920 1.00 61.38 127 ILE A N 1
ATOM 984 C CA . ILE A 1 127 ? 22.521 -9.545 -14.169 1.00 61.38 127 ILE A CA 1
ATOM 985 C C . ILE A 1 127 ? 21.195 -10.182 -14.641 1.00 61.38 127 ILE A C 1
ATOM 987 O O . ILE A 1 127 ? 20.941 -11.354 -14.372 1.00 61.38 127 ILE A O 1
ATOM 991 N N . PHE A 1 128 ? 20.344 -9.450 -15.373 1.00 61.84 128 PHE A N 1
ATOM 992 C CA . PHE A 1 128 ? 18.950 -9.856 -15.627 1.00 61.84 128 PHE A CA 1
ATOM 993 C C . PHE A 1 128 ? 18.512 -9.934 -17.102 1.00 61.84 128 PHE A C 1
ATOM 995 O O . PHE A 1 128 ? 17.318 -10.076 -17.356 1.00 61.84 128 PHE A O 1
ATOM 1002 N N . GLY A 1 129 ? 19.439 -9.945 -18.067 1.00 68.19 129 GLY A N 1
ATOM 1003 C CA . GLY A 1 129 ? 19.173 -9.755 -19.507 1.00 68.19 129 GLY A CA 1
ATOM 1004 C C . GLY A 1 129 ? 17.921 -10.423 -20.121 1.00 68.19 129 GLY A C 1
ATOM 1005 O O . GLY A 1 129 ? 17.171 -9.753 -20.824 1.00 68.19 129 GLY A O 1
ATOM 1006 N N . PHE A 1 130 ? 17.633 -11.712 -19.869 1.00 65.69 130 PHE A N 1
ATOM 1007 C CA . PHE A 1 130 ? 16.447 -12.386 -20.452 1.00 65.69 130 PHE A CA 1
ATOM 1008 C C . PHE A 1 130 ? 15.191 -12.336 -19.564 1.00 65.69 130 PHE A C 1
ATOM 1010 O O . PHE A 1 130 ? 14.066 -12.221 -20.058 1.00 65.69 130 PHE A O 1
ATOM 1017 N N . PHE A 1 131 ? 15.358 -12.413 -18.242 1.00 69.69 131 PHE A N 1
ATOM 1018 C CA . PHE A 1 131 ? 14.231 -12.398 -17.307 1.00 69.69 131 PHE A CA 1
ATOM 1019 C C . PHE A 1 131 ? 13.655 -10.997 -17.089 1.00 69.69 131 PHE A C 1
ATOM 1021 O O . PHE A 1 131 ? 12.541 -10.873 -16.576 1.00 69.69 131 PHE A O 1
ATOM 1028 N N . GLU A 1 132 ? 14.370 -9.955 -17.518 1.00 74.31 132 GLU A N 1
ATOM 1029 C CA . GLU A 1 132 ? 14.005 -8.565 -17.280 1.00 74.31 132 GLU A CA 1
ATOM 1030 C C . GLU A 1 132 ? 12.593 -8.224 -17.774 1.00 74.31 132 GLU A C 1
ATOM 1032 O O . GLU A 1 132 ? 11.816 -7.560 -17.084 1.00 74.31 132 GLU A O 1
ATOM 1037 N N . TYR A 1 133 ? 12.232 -8.744 -18.950 1.00 74.25 133 TYR A N 1
ATOM 1038 C CA . TYR A 1 133 ? 10.950 -8.467 -19.590 1.00 74.25 133 TYR A CA 1
ATOM 1039 C C . TYR A 1 133 ? 9.769 -9.127 -18.862 1.00 74.25 133 TYR A C 1
ATOM 1041 O O . TYR A 1 133 ? 8.788 -8.460 -18.523 1.00 74.25 133 TYR A O 1
ATOM 1049 N N . TYR A 1 134 ? 9.856 -10.432 -18.589 1.00 80.75 134 TYR A N 1
ATOM 1050 C CA . TYR A 1 134 ? 8.771 -11.178 -17.942 1.00 80.75 134 TYR A CA 1
ATOM 1051 C C . TYR A 1 134 ? 8.626 -10.811 -16.465 1.00 80.75 134 TYR A C 1
ATOM 1053 O O . TYR A 1 134 ? 7.508 -10.612 -15.985 1.00 80.75 134 TYR A O 1
ATOM 1061 N N . LEU A 1 135 ? 9.743 -10.654 -15.752 1.00 81.25 135 LEU A N 1
ATOM 1062 C CA . LEU A 1 135 ? 9.716 -10.276 -14.342 1.00 81.25 135 LEU A CA 1
ATOM 1063 C C . LEU A 1 135 ? 9.297 -8.819 -14.152 1.00 81.25 135 LEU A C 1
ATOM 1065 O O . LEU A 1 135 ? 8.580 -8.540 -13.198 1.00 81.25 135 LEU A O 1
ATOM 1069 N N . GLY A 1 136 ? 9.631 -7.909 -15.074 1.00 81.12 136 GLY A N 1
ATOM 1070 C CA . GLY A 1 136 ? 9.121 -6.535 -15.051 1.00 81.12 136 GLY A CA 1
ATOM 1071 C C . GLY A 1 136 ? 7.593 -6.461 -15.179 1.00 81.12 136 GLY A C 1
ATOM 1072 O O . GLY A 1 136 ? 6.941 -5.716 -14.446 1.00 81.12 136 GLY A O 1
ATOM 1073 N N . MET A 1 137 ? 6.996 -7.282 -16.051 1.00 84.00 137 MET A N 1
ATOM 1074 C CA . MET A 1 137 ? 5.536 -7.369 -16.198 1.00 84.00 137 MET A CA 1
ATOM 1075 C C . MET A 1 137 ? 4.854 -7.952 -14.954 1.00 84.00 137 MET A C 1
ATOM 1077 O O . MET A 1 137 ? 3.886 -7.371 -14.460 1.00 84.00 137 MET A O 1
ATOM 1081 N N . ILE A 1 138 ? 5.371 -9.067 -14.426 1.00 87.25 138 ILE A N 1
ATOM 1082 C CA . ILE A 1 138 ? 4.822 -9.723 -13.228 1.00 87.25 138 ILE A CA 1
ATOM 1083 C C . ILE A 1 138 ? 4.977 -8.819 -12.001 1.00 87.25 138 ILE A C 1
ATOM 1085 O O . ILE A 1 138 ? 4.025 -8.655 -11.238 1.00 87.25 138 ILE A O 1
ATOM 1089 N N . ALA A 1 139 ? 6.139 -8.181 -11.832 1.00 86.81 139 ALA A N 1
ATOM 1090 C CA . ALA A 1 139 ? 6.383 -7.262 -10.727 1.00 86.81 139 ALA A CA 1
ATOM 1091 C C . ALA A 1 139 ? 5.468 -6.033 -10.798 1.00 86.81 139 ALA A C 1
ATOM 1093 O O . ALA A 1 139 ? 4.896 -5.636 -9.784 1.00 86.81 139 ALA A O 1
ATOM 1094 N N . GLY A 1 140 ? 5.260 -5.479 -11.996 1.00 85.12 140 GLY A N 1
ATOM 1095 C CA . GLY A 1 140 ? 4.292 -4.408 -12.220 1.00 85.12 140 GLY A CA 1
ATOM 1096 C C . GLY A 1 140 ? 2.871 -4.823 -11.832 1.00 85.12 140 GLY A C 1
ATOM 1097 O O . GLY A 1 140 ? 2.217 -4.120 -11.065 1.00 85.12 140 GLY A O 1
ATOM 1098 N N . GLY A 1 141 ? 2.406 -5.990 -12.285 1.00 88.06 141 GLY A N 1
ATOM 1099 C CA . GLY A 1 141 ? 1.085 -6.516 -11.922 1.00 88.06 141 GLY A CA 1
ATOM 1100 C C . GLY A 1 141 ? 0.922 -6.709 -10.410 1.00 88.06 141 GLY A C 1
ATOM 1101 O O . GLY A 1 141 ? 0.019 -6.135 -9.804 1.00 88.06 141 GLY A O 1
ATOM 1102 N N . LEU A 1 142 ? 1.846 -7.439 -9.779 1.00 89.25 142 LEU A N 1
ATOM 1103 C CA . LEU A 1 142 ? 1.824 -7.720 -8.339 1.00 89.25 142 LEU A CA 1
ATOM 1104 C C . LEU A 1 142 ? 1.892 -6.455 -7.481 1.00 89.25 142 LEU A C 1
ATOM 1106 O O . LEU A 1 142 ? 1.206 -6.362 -6.463 1.00 89.25 142 LEU A O 1
ATOM 1110 N N . ARG A 1 143 ? 2.686 -5.461 -7.887 1.00 90.38 143 ARG A N 1
ATOM 1111 C CA . ARG A 1 143 ? 2.746 -4.160 -7.217 1.00 90.38 143 ARG A CA 1
ATOM 1112 C C . ARG A 1 143 ? 1.371 -3.502 -7.184 1.00 90.38 143 ARG A C 1
ATOM 1114 O O . ARG A 1 143 ? 0.954 -3.021 -6.134 1.00 90.38 143 ARG A O 1
ATOM 1121 N N . PHE A 1 144 ? 0.674 -3.458 -8.315 1.00 89.75 144 PHE A N 1
ATOM 1122 C CA . PHE A 1 144 ? -0.655 -2.856 -8.373 1.00 89.75 144 PHE A CA 1
ATOM 1123 C C . PHE A 1 144 ? -1.690 -3.672 -7.594 1.00 89.75 144 PHE A C 1
ATOM 1125 O O . PHE A 1 144 ? -2.514 -3.076 -6.905 1.00 89.75 144 PHE A O 1
ATOM 1132 N N . SER A 1 145 ? -1.575 -5.002 -7.566 1.00 90.25 145 SER A N 1
ATOM 1133 C CA . SER A 1 145 ? -2.361 -5.840 -6.653 1.00 90.25 145 SER A CA 1
ATOM 1134 C C . SER A 1 145 ? -2.105 -5.489 -5.183 1.00 90.25 145 SER A C 1
ATOM 1136 O O . SER A 1 145 ? -3.047 -5.366 -4.406 1.00 90.25 145 SER A O 1
ATOM 1138 N N . CYS A 1 146 ? -0.851 -5.240 -4.792 1.00 90.75 146 CYS A N 1
ATOM 1139 C CA . CYS A 1 146 ? -0.525 -4.789 -3.437 1.00 90.75 146 CYS A CA 1
ATOM 1140 C C . CYS A 1 146 ? -1.139 -3.415 -3.126 1.00 90.75 146 CYS A C 1
ATOM 1142 O O . CYS A 1 146 ? -1.668 -3.205 -2.038 1.00 90.75 146 CYS A O 1
ATOM 1144 N N . ILE A 1 147 ? -1.117 -2.483 -4.083 1.00 89.88 147 ILE A N 1
ATOM 1145 C CA . ILE A 1 147 ? -1.760 -1.169 -3.9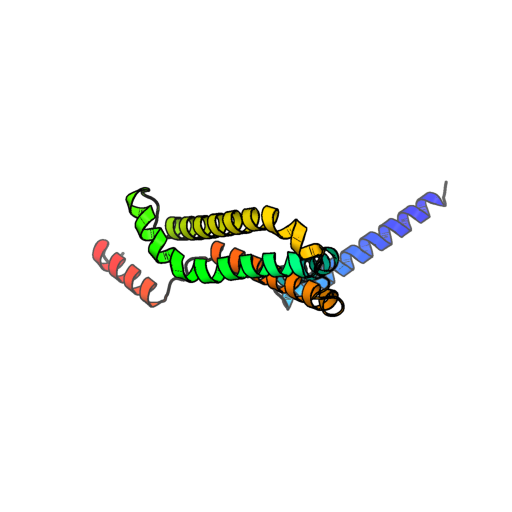33 1.00 89.88 147 ILE A CA 1
ATOM 1146 C C . ILE A 1 147 ? -3.273 -1.324 -3.742 1.00 89.88 147 ILE A C 1
ATOM 1148 O O . ILE A 1 147 ? -3.849 -0.631 -2.907 1.00 89.88 147 ILE A O 1
ATOM 1152 N N . LEU A 1 148 ? -3.912 -2.241 -4.471 1.00 89.44 148 LEU A N 1
ATOM 1153 C CA . LEU A 1 148 ? -5.335 -2.540 -4.308 1.00 89.44 148 LEU A CA 1
ATOM 1154 C C . LEU A 1 148 ? -5.636 -3.125 -2.926 1.00 89.44 148 LEU A C 1
ATOM 1156 O O . LEU A 1 148 ? -6.559 -2.661 -2.264 1.00 89.44 148 LEU A O 1
ATOM 1160 N N . ILE A 1 149 ? -4.833 -4.082 -2.453 1.00 88.69 149 ILE A N 1
ATOM 1161 C CA . ILE A 1 149 ? -4.963 -4.637 -1.095 1.00 88.69 149 ILE A CA 1
ATOM 1162 C C . ILE A 1 149 ? -4.801 -3.537 -0.044 1.00 88.69 149 ILE A C 1
ATOM 1164 O O . ILE A 1 149 ? -5.595 -3.450 0.888 1.00 88.69 149 ILE A O 1
ATOM 1168 N N . PHE A 1 150 ? -3.814 -2.659 -0.213 1.00 89.81 150 PHE A N 1
ATOM 1169 C CA . PHE A 1 150 ? -3.602 -1.508 0.658 1.00 89.81 150 PHE A CA 1
ATOM 1170 C C . PHE A 1 150 ? -4.801 -0.546 0.647 1.00 89.81 150 PHE A C 1
ATOM 1172 O O . PHE A 1 150 ? -5.242 -0.093 1.702 1.00 89.81 150 PHE A O 1
ATOM 1179 N N . ALA A 1 151 ? -5.363 -0.259 -0.529 1.00 88.56 151 ALA A N 1
ATOM 1180 C CA . ALA A 1 151 ? -6.549 0.580 -0.662 1.00 88.56 151 ALA A CA 1
ATOM 1181 C C . ALA A 1 151 ? -7.767 -0.053 0.028 1.00 88.56 151 ALA A C 1
ATOM 1183 O O . ALA A 1 151 ? -8.464 0.632 0.772 1.00 88.56 151 ALA A O 1
ATOM 1184 N N . MET A 1 152 ? -7.976 -1.362 -0.141 1.00 86.25 152 MET A N 1
ATOM 1185 C CA . MET A 1 152 ? -9.018 -2.109 0.570 1.00 86.25 152 MET A CA 1
ATOM 1186 C C . MET A 1 152 ? -8.802 -2.102 2.087 1.00 86.25 152 MET A C 1
ATOM 1188 O O . MET A 1 152 ? -9.763 -1.973 2.836 1.00 86.25 152 MET A O 1
ATOM 1192 N N . ALA A 1 153 ? -7.553 -2.184 2.552 1.00 84.56 153 ALA A N 1
ATOM 1193 C CA . ALA A 1 153 ? -7.230 -2.120 3.975 1.00 84.56 153 ALA A CA 1
ATOM 1194 C C . ALA A 1 153 ? -7.565 -0.750 4.593 1.00 84.56 153 ALA A C 1
ATOM 1196 O O . ALA A 1 153 ? -8.007 -0.691 5.739 1.00 84.56 153 ALA A O 1
ATOM 1197 N N . ILE A 1 154 ? -7.394 0.345 3.842 1.00 84.00 154 ILE A N 1
ATOM 1198 C CA . ILE A 1 154 ? -7.831 1.685 4.271 1.00 84.00 154 ILE A CA 1
ATOM 1199 C C . ILE A 1 154 ? -9.354 1.795 4.242 1.00 84.00 154 ILE A C 1
ATOM 1201 O O . ILE A 1 154 ? -9.945 2.356 5.160 1.00 84.00 154 ILE A O 1
ATOM 1205 N N . LEU A 1 155 ? -9.983 1.255 3.196 1.00 82.25 155 LEU A N 1
ATOM 1206 C CA . LEU A 1 155 ? -11.433 1.276 3.013 1.00 82.25 155 LEU A CA 1
ATOM 1207 C C . LEU A 1 155 ? -12.166 0.255 3.896 1.00 82.25 155 LEU A C 1
ATOM 1209 O O . LEU A 1 155 ? -13.361 0.046 3.712 1.00 82.25 155 LEU A O 1
ATOM 1213 N N . ASN A 1 156 ? -11.462 -0.398 4.822 1.00 74.31 156 ASN A N 1
ATOM 1214 C CA . ASN A 1 156 ? -12.018 -1.420 5.687 1.00 74.31 156 ASN A CA 1
ATOM 1215 C C . ASN A 1 156 ? -13.177 -0.837 6.511 1.00 74.31 156 ASN A C 1
ATOM 1217 O O . ASN A 1 156 ? -12.970 -0.174 7.531 1.00 74.31 156 ASN A O 1
ATOM 1221 N N . ALA A 1 157 ? -14.403 -1.073 6.042 1.00 53.91 157 ALA A N 1
ATOM 1222 C CA . ALA A 1 157 ? -15.611 -0.833 6.805 1.00 53.91 157 ALA A CA 1
ATOM 1223 C C . ALA A 1 157 ? -15.564 -1.750 8.038 1.00 53.91 157 ALA A C 1
ATOM 1225 O O . ALA A 1 157 ? -15.220 -2.924 7.892 1.00 53.91 157 ALA A O 1
ATOM 1226 N N . PRO A 1 158 ? -15.856 -1.251 9.251 1.00 57.53 158 PRO A N 1
ATOM 1227 C CA . PRO A 1 158 ? -15.782 -2.069 10.454 1.00 57.53 158 PRO A CA 1
ATOM 1228 C C . PRO A 1 158 ? -16.630 -3.335 10.283 1.00 57.53 158 PRO A C 1
ATOM 1230 O O . PRO A 1 158 ? -17.848 -3.269 10.128 1.00 57.53 158 PRO A O 1
ATOM 1233 N N . TYR A 1 159 ? -15.974 -4.496 10.292 1.00 50.50 159 TYR A N 1
ATOM 1234 C CA . TYR A 1 159 ? -16.651 -5.786 10.296 1.00 50.50 159 TYR A CA 1
ATOM 1235 C C . TYR A 1 159 ? -17.165 -6.045 11.714 1.00 50.50 159 TYR A C 1
ATOM 1237 O O . TYR A 1 159 ? -16.417 -6.504 12.577 1.00 50.50 159 TYR A O 1
ATOM 1245 N N . TYR A 1 160 ? -18.427 -5.700 11.972 1.00 58.81 160 TYR A N 1
ATOM 1246 C CA . TYR A 1 160 ? -19.083 -6.017 13.237 1.00 58.81 160 TYR A CA 1
ATOM 1247 C C . TYR A 1 160 ? -19.391 -7.515 13.277 1.00 58.81 160 TYR A C 1
ATOM 1249 O O . TYR A 1 160 ? -20.265 -8.011 12.567 1.00 58.81 160 TYR A O 1
ATOM 1257 N N . SER A 1 161 ? -18.650 -8.248 14.105 1.00 65.25 161 SER A N 1
ATOM 1258 C CA . SER A 1 161 ? -18.944 -9.652 14.394 1.00 65.25 161 SER A CA 1
ATOM 1259 C C . SER A 1 161 ? -20.300 -9.773 15.109 1.00 65.25 161 SER A C 1
ATOM 1261 O O . SER A 1 161 ? -20.661 -8.912 15.914 1.00 65.25 161 SER A O 1
ATOM 1263 N N . GLN A 1 162 ? -21.040 -10.863 14.864 1.00 69.75 162 GLN A N 1
ATOM 1264 C CA . GLN A 1 162 ? -22.310 -11.154 15.554 1.00 69.75 162 GLN A CA 1
ATOM 1265 C C . GLN A 1 162 ? -22.153 -11.179 17.088 1.00 69.75 162 GLN A C 1
ATOM 1267 O O . GLN A 1 162 ? -23.082 -10.830 17.818 1.00 69.75 162 GLN A O 1
ATOM 1272 N N . GLU A 1 163 ? -20.960 -11.519 17.584 1.00 72.56 163 GLU A N 1
ATOM 1273 C CA . GLU A 1 163 ? -20.631 -11.498 19.015 1.00 72.56 163 GLU A CA 1
ATOM 1274 C C . GLU A 1 163 ? -20.451 -10.072 19.561 1.00 72.56 163 GLU A C 1
ATOM 1276 O O . GLU A 1 163 ? -20.775 -9.792 20.715 1.00 72.56 163 GLU A O 1
ATOM 1281 N N . GLU A 1 164 ? -19.943 -9.143 18.746 1.00 73.31 164 GLU A N 1
ATOM 1282 C CA . GLU A 1 164 ? -19.861 -7.728 19.122 1.00 73.31 164 GLU A CA 1
ATOM 1283 C C . GLU A 1 164 ? -21.240 -7.074 19.083 1.00 73.31 164 GLU A C 1
ATOM 1285 O O . GLU A 1 164 ? -21.566 -6.308 19.987 1.00 73.31 164 GLU A O 1
ATOM 1290 N N . LEU A 1 165 ? -22.074 -7.416 18.095 1.00 79.62 165 LEU A N 1
ATOM 1291 C CA . LEU A 1 165 ? -23.445 -6.907 17.997 1.00 79.62 165 LEU A CA 1
ATOM 1292 C C . LEU A 1 165 ? -24.286 -7.308 19.215 1.00 79.62 165 LEU A C 1
ATOM 1294 O O . LEU A 1 165 ? -24.971 -6.464 19.789 1.00 79.62 165 LEU A O 1
ATOM 1298 N N . THR A 1 166 ? -24.176 -8.557 19.674 1.00 79.88 166 THR A N 1
ATOM 1299 C CA . THR A 1 166 ? -24.874 -9.026 20.884 1.00 79.88 166 THR A CA 1
ATOM 1300 C C . THR A 1 166 ? -24.340 -8.377 22.160 1.00 79.88 166 THR A C 1
ATOM 1302 O O . THR A 1 166 ? -25.132 -8.015 23.028 1.00 79.88 166 THR A O 1
ATOM 1305 N N . LYS A 1 167 ? -23.025 -8.143 22.275 1.00 82.69 167 LYS A N 1
ATOM 1306 C CA . LYS A 1 167 ? -22.455 -7.378 23.403 1.00 82.69 167 LYS A CA 1
ATOM 1307 C C . LYS A 1 167 ? -22.929 -5.927 23.421 1.00 82.69 167 LYS A C 1
ATOM 1309 O O . LYS A 1 167 ? -23.248 -5.408 24.488 1.00 82.69 167 LYS A O 1
ATOM 1314 N N . TRP A 1 168 ? -23.010 -5.282 22.258 1.00 78.94 168 TRP A N 1
ATOM 1315 C CA . TRP A 1 168 ? -23.559 -3.931 22.133 1.00 78.94 168 TRP A CA 1
ATOM 1316 C C . TRP A 1 168 ? -25.043 -3.881 22.501 1.00 78.94 168 TRP A C 1
ATOM 1318 O O . TRP A 1 168 ? -25.443 -2.991 23.247 1.00 78.94 168 TRP A O 1
ATOM 1328 N N . GLN A 1 169 ? -25.836 -4.863 22.066 1.00 82.69 169 GLN A N 1
ATOM 1329 C CA . GLN A 1 169 ? -27.247 -4.989 22.444 1.00 82.69 169 GLN A CA 1
ATOM 1330 C C . GLN A 1 169 ? -27.416 -5.207 23.951 1.00 82.69 169 GLN A C 1
ATOM 1332 O O . GLN A 1 169 ? -28.244 -4.550 24.572 1.00 82.69 169 GLN A O 1
ATOM 1337 N N . GLN A 1 170 ? -26.595 -6.060 24.571 1.00 81.50 170 GLN A N 1
ATOM 1338 C CA . GLN A 1 170 ? -26.625 -6.285 26.019 1.00 81.50 170 GLN A CA 1
ATOM 1339 C C . GLN A 1 170 ? -26.218 -5.038 26.810 1.00 81.50 170 GLN A C 1
ATOM 1341 O O . GLN A 1 170 ? -26.869 -4.711 27.799 1.00 81.50 170 GLN A O 1
ATOM 1346 N N . LEU A 1 171 ? -25.188 -4.308 26.369 1.00 83.19 171 LEU A N 1
ATOM 1347 C CA . LEU A 1 171 ? -24.791 -3.036 26.982 1.00 83.19 171 LEU A CA 1
ATOM 1348 C C . LEU A 1 171 ? -25.875 -1.965 26.836 1.00 83.19 171 LEU A C 1
ATOM 1350 O O . LEU A 1 171 ? -26.087 -1.183 27.762 1.00 83.19 171 LEU A O 1
ATOM 1354 N N . GLN A 1 172 ? -26.577 -1.923 25.702 1.00 81.06 172 GLN A N 1
ATOM 1355 C CA . GLN A 1 172 ? -27.727 -1.038 25.527 1.00 81.06 172 GLN A CA 1
ATOM 1356 C C . GLN A 1 172 ? -28.881 -1.437 26.449 1.00 81.06 172 GLN A C 1
ATOM 1358 O O . GLN A 1 172 ? -29.428 -0.574 27.130 1.00 81.06 172 GLN A O 1
ATOM 1363 N N . GLN A 1 173 ? -29.185 -2.733 26.551 1.00 83.50 173 GLN A N 1
ATOM 1364 C CA . GLN A 1 173 ? -30.221 -3.256 27.442 1.00 83.50 173 GLN A CA 1
ATOM 1365 C C . GLN A 1 173 ? -29.925 -2.938 28.915 1.00 83.50 173 GLN A C 1
ATOM 1367 O O . GLN A 1 173 ? -30.832 -2.583 29.662 1.00 83.50 173 GLN A O 1
ATOM 1372 N N . GLN A 1 174 ? -28.658 -3.041 29.331 1.00 83.75 174 GLN A N 1
ATOM 1373 C CA . GLN A 1 174 ? -28.224 -2.763 30.703 1.00 83.75 174 GLN A CA 1
ATOM 1374 C C . GLN A 1 174 ? -28.220 -1.267 31.041 1.00 83.75 174 GLN A C 1
ATOM 1376 O O . GLN A 1 174 ? -28.592 -0.908 32.153 1.00 83.75 174 GLN A O 1
ATOM 1381 N N . ASN A 1 175 ? -27.811 -0.398 30.109 1.00 82.81 175 ASN A N 1
ATOM 1382 C CA . ASN A 1 175 ? -27.706 1.043 30.371 1.00 82.81 175 ASN A CA 1
ATOM 1383 C C . ASN A 1 175 ? -29.019 1.809 30.154 1.00 82.81 175 ASN A C 1
ATOM 1385 O O . ASN A 1 175 ? -29.246 2.806 30.834 1.00 82.81 175 ASN A O 1
ATOM 1389 N N . PHE A 1 176 ? -29.864 1.377 29.214 1.00 81.88 176 PHE A N 1
ATOM 1390 C CA . PHE A 1 176 ? -31.064 2.123 28.813 1.00 81.88 176 PHE A CA 1
ATOM 1391 C C . PHE A 1 176 ? -32.383 1.404 29.122 1.00 81.88 176 PHE A C 1
ATOM 1393 O O . PHE A 1 176 ? -33.434 2.035 29.044 1.00 81.88 176 PHE A O 1
ATOM 1400 N N . GLY A 1 177 ? -32.349 0.125 29.520 1.00 73.25 177 GLY A N 1
ATOM 1401 C CA . GLY A 1 177 ? -33.558 -0.690 29.652 1.00 73.25 177 GLY A CA 1
ATOM 1402 C C . GLY A 1 177 ? -34.221 -0.957 28.295 1.00 73.25 177 GLY A C 1
ATOM 1403 O O . GLY A 1 177 ? -33.903 -0.327 27.288 1.00 73.25 177 GLY A O 1
ATOM 1404 N N . SER A 1 178 ? -35.121 -1.941 28.237 1.00 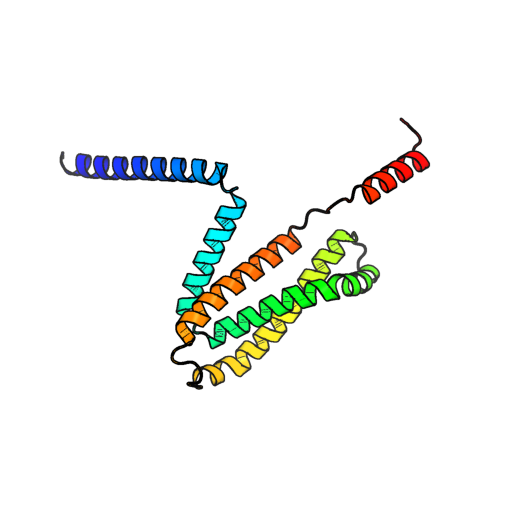65.12 178 SER A N 1
ATOM 1405 C CA . SER A 1 178 ? -35.929 -2.175 27.034 1.00 65.12 178 SER A CA 1
ATOM 1406 C C . SER A 1 178 ? -36.827 -0.964 26.775 1.00 65.12 178 SER A C 1
ATOM 1408 O O . SER A 1 178 ? -37.599 -0.599 27.663 1.00 65.12 178 SER A O 1
ATOM 1410 N N . ILE A 1 179 ? -36.733 -0.374 25.582 1.00 60.28 179 ILE A N 1
ATOM 1411 C CA . ILE A 1 179 ? -37.774 0.522 25.053 1.00 60.28 179 ILE A CA 1
ATOM 1412 C C . ILE A 1 179 ? -38.997 -0.325 24.700 1.00 60.28 179 ILE A C 1
ATOM 1414 O O . ILE A 1 179 ? -38.784 -1.419 24.124 1.00 60.28 179 ILE A O 1
#